Protein AF-A0A9E3UP32-F1 (afdb_monomer)

Radius of gyration: 25.39 Å; Cα contacts (8 Å, |Δi|>4): 18; chains: 1; bounding box: 52×40×68 Å

Solvent-accessible surface area (backbone atoms only — not comparable to full-atom values): 7631 Å² total; per-residue (Å²): 128,67,70,65,57,66,70,51,51,69,52,59,61,55,54,49,52,53,53,51,50,49,50,49,54,50,50,53,51,50,52,41,50,74,74,63,53,49,68,66,58,52,48,54,49,45,62,77,46,36,69,60,53,50,52,49,49,52,51,52,50,51,52,51,52,50,49,55,50,50,53,49,51,51,52,50,50,52,54,51,53,54,50,51,53,52,55,60,58,58,76,76,55,85,82,76,79,94,66,97,68,76,85,66,87,68,71,80,48,74,67,57,55,52,51,52,52,50,52,45,53,51,53,53,50,50,70,72,78,105

Secondary structure (DSSP, 8-state):
--HHHHHHHHHHHHHHHHHHHHHHHHHHHHHHHHTT--HHHHHHHHHHHHHHHHHHHHHHHHHHHHHHHHHHHHHHHHHHHHHHHHHHHHTT-PPPP------------HHHHHHHHHHHHHHHHHHHH-

Foldseek 3Di:
DPVVVVVCVVVVVVVVVVVVVVVVVVVVVVVCVVVVPDPVNVVVVCVVCVVVVVVVVLVVLLVVLVVLLVVLVVVLVVVVVVVVVVVVVVVPDDDDDDDPDDDDPDDPDPVVNVVSVVVNVVSVVVSVVD

pLDDT: mean 74.42, std 11.88, range [51.53, 91.44]

Mean predicted aligned error: 14.3 Å

Structure (mmCIF, N/CA/C/O backbone):
data_AF-A0A9E3UP32-F1
#
_entry.id   AF-A0A9E3UP32-F1
#
loop_
_atom_site.group_PDB
_atom_site.id
_atom_site.type_symbol
_atom_site.label_atom_id
_atom_site.label_alt_id
_atom_site.label_comp_id
_atom_site.label_asym_id
_atom_site.label_entity_id
_ato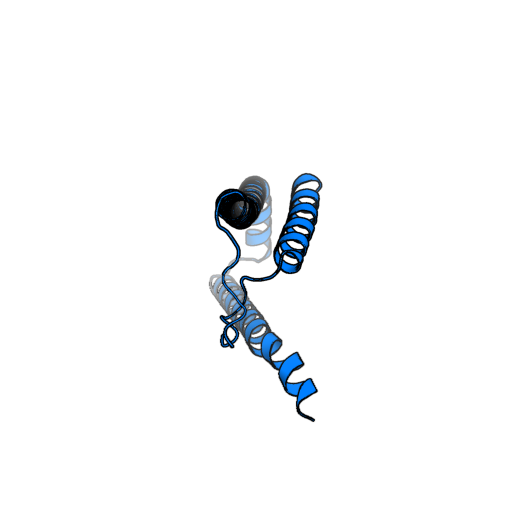m_site.label_seq_id
_atom_site.pdbx_PDB_ins_code
_atom_site.Cartn_x
_atom_site.Cartn_y
_atom_site.Cartn_z
_atom_site.occupancy
_atom_site.B_iso_or_equiv
_atom_site.auth_seq_id
_atom_site.auth_comp_id
_atom_site.auth_asym_id
_atom_site.auth_atom_id
_atom_site.pdbx_PDB_model_num
ATOM 1 N N . MET A 1 1 ? -13.838 -27.166 -19.522 1.00 55.69 1 MET A N 1
ATOM 2 C CA . MET A 1 1 ? -14.022 -27.050 -18.052 1.00 55.69 1 MET A CA 1
ATOM 3 C C . MET A 1 1 ? -12.774 -26.603 -17.264 1.00 55.69 1 MET A C 1
ATOM 5 O O . MET A 1 1 ? -12.916 -26.318 -16.083 1.00 55.69 1 MET A O 1
ATOM 9 N N . GLY A 1 2 ? -11.574 -26.470 -17.857 1.00 70.62 2 GLY A N 1
ATOM 10 C CA . GLY A 1 2 ? -10.362 -26.049 -17.119 1.00 70.62 2 GLY A CA 1
ATOM 11 C C . GLY A 1 2 ? -10.254 -24.548 -16.795 1.00 70.62 2 GLY A C 1
ATOM 12 O O . GLY A 1 2 ? -9.737 -24.188 -15.743 1.00 70.62 2 GLY A O 1
ATOM 13 N N . PHE A 1 3 ? -10.797 -23.672 -17.645 1.00 62.78 3 PHE A N 1
ATOM 14 C CA . PHE A 1 3 ? -10.633 -22.213 -17.527 1.00 62.78 3 PHE A CA 1
ATOM 15 C C . PHE A 1 3 ? -11.358 -21.603 -16.309 1.00 62.78 3 PHE A C 1
ATOM 17 O O . PHE A 1 3 ? -10.843 -20.693 -15.667 1.00 62.78 3 PHE A O 1
ATOM 24 N N . LEU A 1 4 ? -12.503 -22.174 -15.908 1.00 56.19 4 LEU A N 1
ATOM 25 C CA . LEU A 1 4 ? -13.239 -21.737 -14.713 1.00 56.19 4 LEU A CA 1
ATOM 26 C C . LEU A 1 4 ? -12.486 -22.030 -13.403 1.00 56.19 4 LEU A C 1
ATOM 28 O O . LEU A 1 4 ? -12.622 -21.280 -12.442 1.00 56.19 4 LEU A O 1
ATOM 32 N N . ARG A 1 5 ? -11.660 -23.085 -13.350 1.00 60.78 5 ARG A N 1
ATOM 33 C CA . ARG A 1 5 ? -10.868 -23.409 -12.147 1.00 60.78 5 ARG A CA 1
ATOM 34 C C . ARG A 1 5 ? -9.699 -22.446 -11.932 1.00 60.78 5 ARG A C 1
ATOM 36 O O . ARG A 1 5 ? -9.319 -22.225 -10.789 1.00 60.78 5 ARG A O 1
ATOM 43 N N . LEU A 1 6 ? -9.173 -21.861 -13.007 1.00 58.31 6 LEU A N 1
ATOM 44 C CA . LEU A 1 6 ? -8.071 -20.894 -12.969 1.00 58.31 6 LEU A CA 1
ATOM 45 C C . LEU A 1 6 ? -8.542 -19.485 -12.567 1.00 58.31 6 LEU A C 1
ATOM 47 O O . LEU A 1 6 ? -7.808 -18.755 -11.913 1.00 58.31 6 LEU A O 1
ATOM 51 N N . LEU A 1 7 ? -9.794 -19.134 -12.881 1.00 56.12 7 LEU A N 1
ATOM 52 C CA . LEU A 1 7 ? -10.431 -17.889 -12.429 1.00 56.12 7 LEU A CA 1
ATOM 53 C C . LEU A 1 7 ? -10.898 -17.941 -10.963 1.00 56.12 7 LEU A C 1
ATOM 55 O O . LEU A 1 7 ? -10.931 -16.914 -10.294 1.00 56.12 7 LEU A O 1
ATOM 59 N N . LEU A 1 8 ? -11.215 -19.132 -10.441 1.00 55.88 8 LEU A N 1
ATOM 60 C CA . LEU A 1 8 ? -11.655 -19.334 -9.052 1.00 55.88 8 LEU A CA 1
ATOM 61 C C . LEU A 1 8 ? -10.510 -19.615 -8.060 1.00 55.88 8 LEU A C 1
ATOM 63 O O . LEU A 1 8 ? -10.726 -19.551 -6.849 1.00 55.88 8 LEU A O 1
ATOM 67 N N . SER A 1 9 ? -9.289 -19.909 -8.524 1.00 58.12 9 SER A N 1
ATOM 68 C CA . SER A 1 9 ? -8.146 -20.153 -7.635 1.00 58.12 9 SER A CA 1
ATOM 69 C C . SER A 1 9 ? -7.627 -18.923 -6.869 1.00 58.12 9 SER A C 1
ATOM 71 O O . SER A 1 9 ? -7.305 -19.109 -5.694 1.00 58.12 9 SER A O 1
ATOM 73 N N . PRO A 1 10 ? -7.572 -17.685 -7.415 1.00 54.66 10 PRO A N 1
ATOM 74 C CA . PRO A 1 10 ? -7.104 -16.537 -6.629 1.00 54.66 10 PRO A CA 1
ATOM 75 C C . PRO A 1 10 ? -8.093 -16.134 -5.520 1.00 54.66 10 PRO A C 1
ATOM 77 O O . PRO A 1 10 ? -7.678 -15.645 -4.471 1.00 54.66 10 PRO A O 1
ATOM 80 N N . PHE A 1 11 ? -9.390 -16.416 -5.689 1.00 53.72 11 PHE A N 1
ATOM 81 C CA . PHE A 1 11 ? -10.416 -16.087 -4.691 1.00 53.72 11 PHE A CA 1
ATOM 82 C C . PHE A 1 11 ? -10.424 -17.010 -3.467 1.00 53.72 11 PHE A C 1
ATOM 84 O O . PHE A 1 11 ? -10.923 -16.612 -2.418 1.00 53.72 11 PHE A O 1
ATOM 91 N N . ARG A 1 12 ? -9.841 -18.215 -3.546 1.00 56.75 12 ARG A N 1
ATOM 92 C CA . ARG A 1 12 ? -9.780 -19.136 -2.395 1.00 56.75 12 ARG A CA 1
ATOM 93 C C . ARG A 1 12 ? -8.905 -18.614 -1.251 1.00 56.75 12 ARG A C 1
ATOM 95 O O . ARG A 1 12 ? -9.230 -18.867 -0.097 1.00 56.75 12 ARG A O 1
ATOM 102 N N . GLY A 1 13 ? -7.833 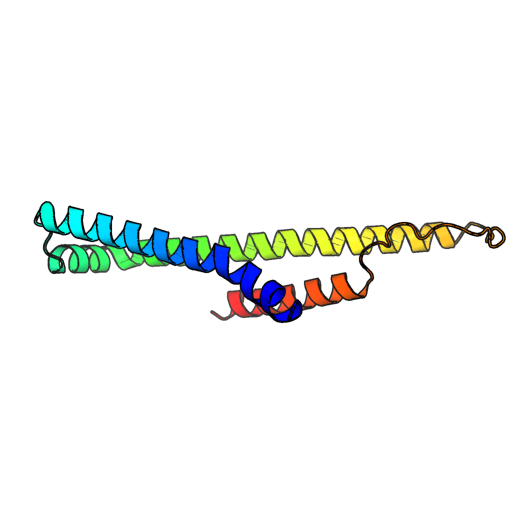-17.882 -1.561 1.00 62.53 13 GLY A N 1
ATOM 103 C CA . GLY A 1 13 ? -6.951 -17.293 -0.545 1.00 62.53 13 GLY A CA 1
ATOM 104 C C . GLY A 1 13 ? -7.539 -16.031 0.087 1.00 62.53 13 GLY A C 1
ATOM 105 O O . GLY A 1 13 ? -7.549 -15.897 1.308 1.00 62.53 13 GLY A O 1
ATOM 106 N N . ALA A 1 14 ? -8.091 -15.135 -0.737 1.00 68.31 14 ALA A N 1
ATOM 107 C CA . ALA A 1 14 ? -8.675 -13.882 -0.260 1.00 68.31 14 ALA A CA 1
ATOM 108 C C . ALA A 1 14 ? -9.947 -14.116 0.574 1.00 68.31 14 ALA A C 1
ATOM 110 O O . ALA A 1 14 ? -10.089 -13.536 1.645 1.00 68.31 14 ALA A O 1
ATOM 111 N N . ALA A 1 15 ? -10.836 -15.019 0.139 1.00 77.06 15 ALA A N 1
ATOM 112 C CA . ALA A 1 15 ? -12.065 -15.335 0.872 1.00 77.06 15 ALA A CA 1
ATOM 113 C C . ALA A 1 15 ? -11.786 -15.896 2.276 1.00 77.06 15 ALA A C 1
ATOM 115 O O . ALA A 1 15 ? -12.455 -15.516 3.233 1.00 77.06 15 ALA A O 1
ATOM 116 N N . TRP A 1 16 ? -10.770 -16.755 2.417 1.00 78.31 16 TRP A N 1
ATOM 117 C CA . TRP A 1 16 ? -10.351 -17.275 3.721 1.00 78.31 16 TRP A CA 1
ATOM 118 C C . TRP A 1 16 ? -9.878 -16.158 4.655 1.00 78.31 16 TRP A C 1
ATOM 120 O O . TRP A 1 16 ? -10.243 -16.134 5.827 1.00 78.31 16 TRP A O 1
ATOM 130 N N . LEU A 1 17 ? -9.116 -15.200 4.124 1.00 77.00 17 LEU A N 1
ATOM 131 C CA . LEU A 1 17 ? -8.598 -14.072 4.891 1.00 77.00 17 LEU A CA 1
ATOM 132 C C . LEU A 1 17 ? -9.735 -13.194 5.438 1.00 77.00 17 LEU A C 1
ATOM 134 O O . LEU A 1 17 ? -9.702 -12.831 6.610 1.00 77.00 17 LEU A O 1
ATOM 138 N N . TYR A 1 18 ? -10.782 -12.939 4.644 1.00 77.44 18 TYR A N 1
ATOM 139 C CA . TYR A 1 18 ? -11.974 -12.221 5.114 1.00 77.44 18 TYR A CA 1
ATOM 140 C C . TYR A 1 18 ? -12.728 -12.976 6.212 1.00 77.44 18 TYR A C 1
ATOM 142 O O . TYR A 1 18 ? -13.143 -12.362 7.192 1.00 77.44 18 TYR A O 1
ATOM 150 N N . VAL A 1 19 ? -12.875 -14.300 6.089 1.00 80.56 19 VAL A N 1
ATOM 151 C CA . VAL A 1 19 ? -13.523 -15.130 7.121 1.00 80.56 19 VAL A CA 1
ATOM 152 C C . VAL A 1 19 ? -12.717 -15.122 8.422 1.00 80.56 19 VAL A C 1
ATOM 154 O O . VAL A 1 19 ? -13.298 -15.002 9.499 1.00 80.56 19 VAL A O 1
ATOM 157 N N . VAL A 1 20 ? -11.385 -15.196 8.337 1.00 82.88 20 VAL A N 1
ATOM 158 C CA . VAL A 1 20 ? -10.496 -15.109 9.506 1.00 82.88 20 VAL A CA 1
ATOM 159 C C . VAL A 1 20 ? -10.577 -13.732 10.159 1.00 82.88 20 VAL A C 1
ATOM 161 O O . VAL A 1 20 ? -10.725 -13.660 11.376 1.00 82.88 20 VAL A O 1
ATOM 164 N N . LEU A 1 21 ? -10.527 -12.647 9.378 1.00 80.81 21 LEU A N 1
ATOM 165 C CA . LEU A 1 21 ? -10.676 -11.290 9.912 1.00 80.81 21 LEU A CA 1
ATOM 166 C C . LEU A 1 21 ? -12.029 -11.122 10.603 1.00 80.81 21 LEU A C 1
ATOM 168 O O . LEU A 1 21 ? -12.086 -10.621 11.720 1.00 80.81 21 LEU A O 1
ATOM 172 N N . PHE A 1 22 ? -13.105 -11.588 9.968 1.00 89.00 22 PHE A N 1
ATOM 173 C CA . PHE A 1 22 ? -14.444 -11.546 10.541 1.00 89.00 22 PHE A CA 1
ATOM 174 C C . PHE A 1 22 ? -14.513 -12.292 11.878 1.00 89.00 22 PHE A C 1
ATOM 176 O O . PHE A 1 22 ? -14.977 -11.727 12.862 1.00 89.00 22 PHE A O 1
ATOM 183 N N . LEU A 1 23 ? -14.003 -13.528 11.940 1.00 89.50 23 LEU A N 1
ATOM 184 C CA . LEU A 1 23 ? -13.948 -14.313 13.178 1.00 89.50 23 LEU A CA 1
ATOM 185 C C . LEU A 1 23 ? -13.115 -13.629 14.263 1.00 89.50 23 LEU A C 1
ATOM 187 O O . LEU A 1 23 ? -13.504 -13.650 15.427 1.00 89.50 23 LEU A O 1
ATOM 191 N N . PHE A 1 24 ? -11.994 -13.013 13.891 1.00 89.69 24 PHE A N 1
ATOM 192 C CA . PHE A 1 24 ? -11.141 -12.279 14.819 1.00 89.69 24 PHE A CA 1
ATOM 193 C C . PHE A 1 24 ? -11.864 -11.060 15.405 1.00 89.69 24 PHE A C 1
ATOM 195 O O . PHE A 1 24 ? -11.960 -10.942 16.624 1.00 89.69 24 PHE A O 1
ATOM 202 N N . PHE A 1 25 ? -12.436 -10.194 14.562 1.00 85.81 25 PHE A N 1
ATOM 203 C CA . PHE A 1 25 ? -13.208 -9.032 15.018 1.00 85.81 25 PHE A CA 1
ATOM 204 C C . PHE A 1 25 ? -14.438 -9.444 15.830 1.00 85.81 25 PHE A C 1
ATOM 206 O O . PHE A 1 25 ? -14.739 -8.819 16.845 1.00 85.81 25 PHE A O 1
ATOM 213 N N . PHE A 1 26 ? -15.112 -10.527 15.435 1.00 90.50 26 PHE A N 1
ATOM 214 C CA . PHE A 1 26 ? -16.233 -11.084 16.183 1.00 90.50 26 PHE A CA 1
ATOM 215 C C . PHE A 1 26 ? -15.804 -11.567 17.572 1.00 90.50 26 PHE A C 1
ATOM 217 O O . PHE A 1 26 ? -16.458 -11.246 18.560 1.00 90.50 26 PHE A O 1
ATOM 224 N N . ALA A 1 27 ? -14.690 -12.297 17.669 1.00 91.44 27 ALA A N 1
ATOM 225 C CA . ALA A 1 27 ? -14.160 -12.772 18.943 1.00 91.44 27 ALA A CA 1
ATOM 226 C C . ALA A 1 27 ? -13.738 -11.610 19.853 1.00 91.44 27 ALA A C 1
ATOM 228 O O . ALA A 1 27 ? -14.093 -11.602 21.028 1.00 91.44 27 ALA A O 1
ATOM 229 N N . VAL A 1 28 ? -13.040 -10.604 19.315 1.00 88.38 28 VAL A N 1
ATOM 230 C CA . VAL A 1 28 ? -12.662 -9.395 20.065 1.00 88.38 28 VAL A CA 1
ATOM 231 C C . VAL A 1 28 ? -13.907 -8.650 20.556 1.00 88.38 28 VAL A C 1
ATOM 233 O O . VAL A 1 28 ? -13.973 -8.292 21.730 1.00 88.38 28 VAL A O 1
ATOM 236 N N . GLY A 1 29 ? -14.923 -8.488 19.702 1.00 82.75 29 GLY A N 1
ATOM 237 C CA . GLY A 1 29 ? -16.198 -7.870 20.075 1.00 82.75 29 GLY A CA 1
ATOM 238 C C . GLY A 1 29 ? -16.949 -8.655 21.154 1.00 82.75 29 GLY A C 1
ATOM 239 O O . GLY A 1 29 ? -17.436 -8.071 22.118 1.00 82.75 29 GLY A O 1
ATOM 240 N N . ALA A 1 30 ? -16.989 -9.985 21.049 1.00 88.50 30 ALA A N 1
ATOM 241 C CA . ALA A 1 30 ? -17.614 -10.850 22.047 1.00 88.50 30 ALA A CA 1
ATOM 242 C C . ALA A 1 30 ? -16.892 -10.786 23.402 1.00 88.50 30 ALA A C 1
ATOM 244 O O . ALA A 1 30 ? -17.542 -10.710 24.442 1.00 88.50 30 ALA A O 1
ATOM 245 N N . VAL A 1 31 ? -15.555 -10.774 23.399 1.00 91.38 31 VAL A N 1
ATOM 246 C CA . VAL A 1 31 ? -14.749 -10.606 24.615 1.00 91.38 31 VAL A CA 1
ATOM 247 C C . VAL A 1 31 ? -15.001 -9.233 25.241 1.00 91.38 31 VAL A C 1
ATOM 249 O O . VAL A 1 31 ? -15.222 -9.158 26.446 1.00 91.38 31 VAL A O 1
ATOM 252 N N . ALA A 1 32 ? -15.047 -8.160 24.446 1.00 82.50 32 ALA A N 1
ATOM 253 C CA . ALA A 1 32 ? -15.360 -6.819 24.941 1.00 82.50 32 ALA A CA 1
ATOM 254 C C . ALA A 1 32 ? -16.745 -6.761 25.614 1.00 82.50 32 ALA A C 1
ATOM 256 O O . ALA A 1 32 ? -16.866 -6.243 26.725 1.00 82.50 32 ALA A O 1
ATOM 257 N N . LEU A 1 33 ? -17.762 -7.381 25.001 1.00 86.00 33 LEU A N 1
ATOM 258 C CA . LEU A 1 33 ? -19.102 -7.500 25.587 1.00 86.00 33 LEU A CA 1
ATOM 259 C C . LEU A 1 33 ? -19.106 -8.311 26.891 1.00 86.00 33 LEU A C 1
ATOM 261 O O . LEU A 1 33 ? -19.781 -7.926 27.843 1.00 86.00 33 LEU A O 1
ATOM 265 N N . LEU A 1 34 ? -18.338 -9.406 26.967 1.00 90.94 34 LEU A N 1
ATOM 266 C CA . LEU A 1 34 ? -18.217 -10.224 28.183 1.00 90.94 34 LEU A CA 1
ATOM 267 C C . LEU A 1 34 ? -17.575 -9.463 29.349 1.00 90.94 34 LEU A C 1
ATOM 269 O O . LEU A 1 34 ? -17.951 -9.683 30.497 1.00 90.94 34 LEU A O 1
ATOM 273 N N . PHE A 1 35 ? -16.645 -8.550 29.065 1.00 90.06 35 PHE A N 1
ATOM 274 C CA . PHE A 1 35 ? -16.061 -7.658 30.070 1.00 90.06 35 PHE A CA 1
ATOM 275 C C . PHE A 1 35 ? -16.981 -6.491 30.463 1.00 90.06 35 PHE A C 1
ATOM 277 O O . PHE A 1 35 ? -16.606 -5.683 31.309 1.00 90.06 35 PHE A O 1
ATOM 284 N N . GLY A 1 36 ? -18.189 -6.412 29.895 1.00 86.44 36 GLY A N 1
ATOM 285 C CA . GLY A 1 36 ? -19.163 -5.377 30.224 1.00 86.44 36 GLY A CA 1
ATOM 286 C C . GLY A 1 36 ? -18.828 -4.014 29.628 1.00 86.44 36 GLY A C 1
ATOM 287 O O . GLY A 1 36 ? -19.385 -3.014 30.075 1.00 86.44 36 GLY A O 1
ATOM 288 N N . PHE A 1 37 ? -17.949 -3.956 28.620 1.00 84.56 37 PHE A N 1
ATOM 289 C CA . PHE A 1 37 ? -17.789 -2.734 27.843 1.00 84.56 37 PHE A CA 1
ATOM 290 C C . PHE A 1 37 ? -19.100 -2.458 27.110 1.00 84.56 37 PHE A C 1
ATOM 292 O O . PHE A 1 37 ? -19.493 -3.188 26.196 1.00 84.56 37 PHE A O 1
ATOM 299 N N . SER A 1 38 ? -19.788 -1.400 27.533 1.00 84.50 38 SER A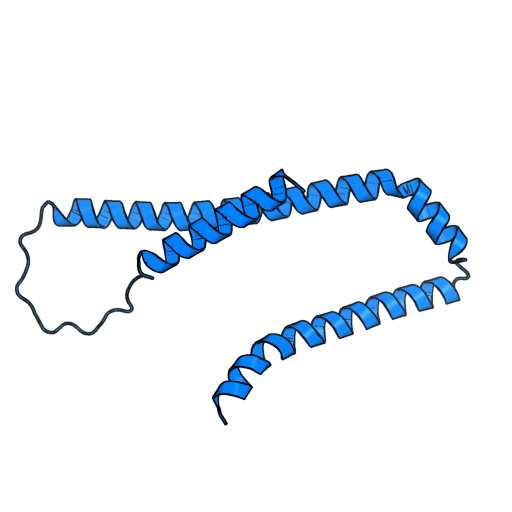 N 1
ATOM 300 C CA . SER A 1 38 ? -20.895 -0.839 26.775 1.00 84.50 38 SER A CA 1
ATOM 301 C C . SER A 1 38 ? -20.363 -0.419 25.410 1.00 84.50 38 SER A C 1
ATOM 303 O O . SER A 1 38 ? -19.383 0.324 25.323 1.00 84.50 38 SER A O 1
ATOM 305 N N . LEU A 1 39 ? -21.018 -0.870 24.339 1.00 75.94 39 LEU A N 1
ATOM 306 C CA . LEU A 1 39 ? -20.703 -0.434 22.976 1.00 75.94 39 LEU A CA 1
ATOM 307 C C . LEU A 1 39 ? -20.708 1.098 22.867 1.00 75.94 39 LEU A C 1
ATOM 309 O O . LEU A 1 39 ? -19.877 1.642 22.154 1.00 75.94 39 LEU A O 1
ATOM 313 N N . GLY A 1 40 ? -21.567 1.787 23.628 1.00 84.81 40 GLY A N 1
ATOM 314 C CA . GLY A 1 40 ? -21.609 3.251 23.660 1.00 84.81 40 GLY A CA 1
ATOM 315 C C . GLY A 1 40 ? -20.398 3.899 24.339 1.00 84.81 40 GLY A C 1
ATOM 316 O O . GLY A 1 40 ? -19.979 4.973 23.923 1.00 84.81 40 GLY A O 1
ATOM 317 N N . ASP A 1 41 ? -19.795 3.253 25.341 1.00 85.31 41 ASP A N 1
ATOM 318 C CA . ASP A 1 41 ? -18.577 3.774 25.982 1.00 85.31 41 ASP A CA 1
ATOM 319 C C . ASP A 1 41 ? -17.355 3.581 25.079 1.00 85.31 41 ASP A C 1
ATOM 321 O O . ASP A 1 41 ? -16.480 4.444 25.027 1.00 85.31 41 ASP A O 1
ATOM 325 N N . VAL A 1 42 ? -17.315 2.470 24.334 1.00 80.69 42 VAL A N 1
ATOM 326 C CA . VAL A 1 42 ? -16.291 2.225 23.311 1.00 80.69 42 VAL A CA 1
ATOM 327 C C . VAL A 1 42 ? -16.423 3.228 22.169 1.00 80.69 42 VAL A C 1
ATOM 329 O O . VAL A 1 42 ? -15.404 3.761 21.747 1.00 80.69 42 VAL A O 1
ATOM 332 N N . ASP A 1 43 ? -17.645 3.519 21.716 1.00 83.38 43 ASP A N 1
ATOM 333 C CA . ASP A 1 43 ? -17.915 4.500 20.656 1.00 83.38 43 ASP A CA 1
ATOM 334 C C . ASP A 1 43 ? -17.510 5.915 21.096 1.00 83.38 43 ASP A C 1
ATOM 336 O O . ASP A 1 43 ? -16.702 6.562 20.439 1.00 83.38 43 ASP A O 1
ATOM 340 N N . ASN A 1 44 ? -17.921 6.340 22.298 1.00 87.94 44 ASN A N 1
ATOM 341 C CA . ASN A 1 44 ? -17.506 7.622 22.877 1.00 87.94 44 ASN A CA 1
ATOM 342 C C . ASN A 1 44 ? -15.982 7.721 23.061 1.00 87.94 44 ASN A C 1
ATOM 344 O O . ASN A 1 44 ? -15.396 8.792 22.888 1.00 87.94 44 ASN A O 1
ATOM 348 N N . TRP A 1 45 ? -15.322 6.618 23.431 1.00 87.31 45 TRP A N 1
ATOM 349 C CA . TRP A 1 45 ? -13.865 6.575 23.526 1.00 87.31 45 TRP A CA 1
ATOM 350 C C . TRP A 1 45 ? -13.211 6.666 22.146 1.00 87.31 45 TRP A C 1
ATOM 352 O O . TRP A 1 45 ? -12.212 7.371 22.008 1.00 87.31 45 TRP A O 1
ATOM 362 N N . LEU A 1 46 ? -13.764 5.993 21.135 1.00 82.62 46 LEU A N 1
ATOM 363 C CA . LEU A 1 46 ? -13.295 6.048 19.752 1.00 82.62 46 LEU A CA 1
ATOM 364 C C . LEU A 1 46 ? -13.467 7.442 19.163 1.00 82.62 46 LEU A C 1
ATOM 366 O O . LEU A 1 46 ? -12.531 7.922 18.542 1.00 82.62 46 LEU A O 1
ATOM 370 N N . ASP A 1 47 ? -14.576 8.123 19.434 1.00 89.44 47 ASP A N 1
ATOM 371 C CA . ASP A 1 47 ? -14.800 9.508 19.016 1.00 89.44 47 ASP A CA 1
ATOM 372 C C . ASP A 1 47 ? -13.830 10.470 19.709 1.00 89.44 47 ASP A C 1
ATOM 374 O O . ASP A 1 47 ? -13.209 11.315 19.062 1.00 89.44 47 ASP A O 1
ATOM 378 N N . ALA A 1 48 ? -13.611 10.302 21.018 1.00 91.38 48 ALA A N 1
ATOM 379 C CA . ALA A 1 48 ? -12.652 11.116 21.768 1.00 91.38 48 ALA A CA 1
ATOM 380 C C . ALA A 1 48 ? -11.202 10.921 21.287 1.00 91.38 48 ALA A C 1
ATOM 382 O O . ALA A 1 48 ? -10.374 11.827 21.390 1.00 91.38 48 ALA A O 1
ATOM 383 N N . ASN A 1 49 ? -10.892 9.737 20.760 1.00 88.75 49 ASN A N 1
ATOM 384 C CA . ASN A 1 49 ? -9.572 9.362 20.261 1.00 88.75 49 ASN A CA 1
ATOM 385 C C . ASN A 1 49 ? -9.475 9.381 18.727 1.00 88.75 49 ASN A C 1
ATOM 387 O O . ASN A 1 49 ? -8.397 9.158 18.173 1.00 88.75 49 ASN A O 1
ATOM 391 N N . GLY A 1 50 ? -10.571 9.686 18.033 1.00 85.06 50 GLY A N 1
ATOM 392 C CA . GLY A 1 50 ? -10.699 9.503 16.591 1.00 85.06 50 GLY A CA 1
ATOM 393 C C . GLY A 1 50 ? -9.689 10.339 15.825 1.00 85.06 50 GLY A C 1
ATOM 394 O O . GLY A 1 50 ? -9.074 9.848 14.887 1.00 85.06 50 GLY A O 1
ATOM 395 N N . GLY A 1 51 ? -9.408 11.552 16.309 1.00 89.12 51 GLY A N 1
ATOM 396 C CA . GLY A 1 51 ? -8.479 12.469 15.651 1.00 89.12 51 GLY A CA 1
ATOM 397 C C . GLY A 1 51 ? -7.047 11.935 15.519 1.00 89.12 51 GLY A C 1
ATOM 398 O O . GLY A 1 51 ? -6.426 12.109 14.472 1.00 89.12 51 GLY A O 1
ATOM 399 N N . TRP A 1 52 ? -6.495 11.260 16.538 1.00 89.06 52 TRP A N 1
ATOM 400 C CA . TRP A 1 52 ? -5.134 10.710 16.424 1.00 89.06 52 TRP A CA 1
ATOM 401 C C . TRP A 1 52 ? -5.109 9.387 15.656 1.00 89.06 52 TRP A C 1
ATOM 403 O O . TRP A 1 52 ? -4.132 9.111 14.960 1.00 89.06 52 TRP A O 1
ATOM 413 N N . ILE A 1 53 ? -6.181 8.590 15.741 1.00 83.44 53 ILE A N 1
ATOM 414 C CA . ILE A 1 53 ? -6.335 7.357 14.959 1.00 83.44 53 ILE A CA 1
ATOM 415 C C . ILE A 1 53 ? -6.433 7.694 13.468 1.00 83.44 53 ILE A C 1
ATOM 417 O O . ILE A 1 53 ? -5.762 7.056 12.660 1.00 83.44 53 ILE A O 1
ATOM 421 N N . GLU A 1 54 ? -7.200 8.722 13.108 1.00 85.88 54 GLU A N 1
ATOM 422 C CA . GLU A 1 54 ? -7.312 9.237 11.743 1.00 85.88 54 GLU A CA 1
ATOM 423 C C . GLU A 1 54 ? -5.958 9.742 11.234 1.00 85.88 54 GLU A C 1
ATOM 425 O O . GLU A 1 54 ? -5.520 9.343 10.156 1.00 85.88 54 GLU A O 1
ATOM 430 N N . ALA A 1 55 ? -5.230 10.514 12.047 1.00 84.44 55 ALA A N 1
ATOM 431 C CA . ALA A 1 55 ? -3.892 10.984 11.693 1.00 84.44 55 ALA A CA 1
ATOM 432 C C . ALA A 1 55 ? -2.893 9.832 11.470 1.00 84.44 55 ALA A C 1
ATOM 434 O O . ALA A 1 55 ? -2.098 9.867 10.529 1.00 84.44 55 ALA A O 1
ATOM 435 N N . ILE A 1 56 ? -2.926 8.794 12.313 1.00 89.56 56 ILE A N 1
ATOM 436 C CA . ILE A 1 56 ? -2.089 7.601 12.134 1.00 89.56 56 ILE A CA 1
ATOM 437 C C . ILE A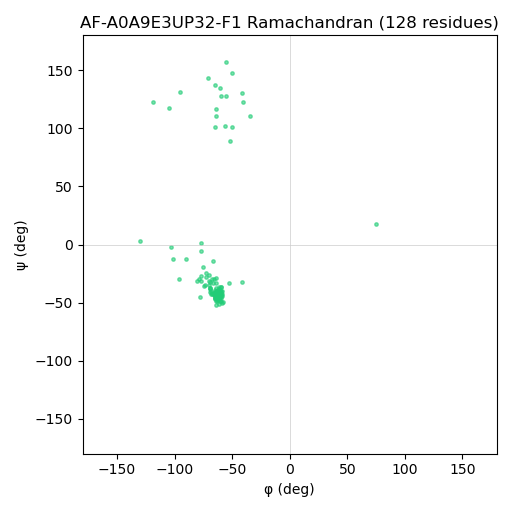 1 56 ? -2.518 6.809 10.899 1.00 89.56 56 ILE A C 1
ATOM 439 O O . ILE A 1 56 ? -1.655 6.320 10.171 1.00 89.56 56 ILE A O 1
ATOM 443 N N . GLY A 1 57 ? -3.823 6.690 10.657 1.00 83.38 57 GLY A N 1
ATOM 444 C CA . GLY A 1 57 ? -4.383 6.044 9.475 1.00 83.38 57 GLY A CA 1
ATOM 445 C C . GLY A 1 57 ? -3.905 6.711 8.188 1.00 83.38 57 GLY A C 1
ATOM 446 O O . GLY A 1 57 ? -3.361 6.026 7.322 1.00 83.38 57 GLY A O 1
ATOM 447 N N . ASP A 1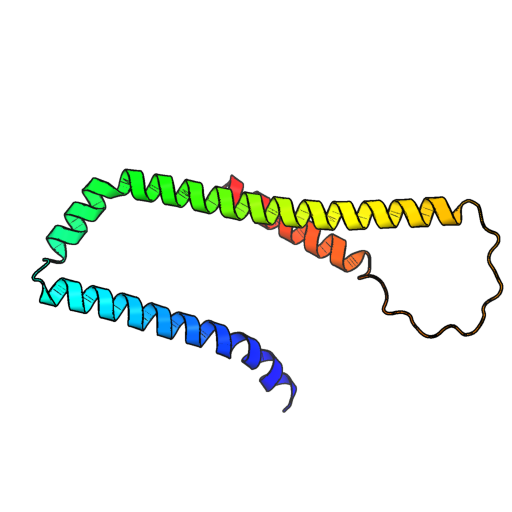 58 ? -4.015 8.038 8.102 1.00 84.75 58 ASP A N 1
ATOM 448 C CA . ASP A 1 58 ? -3.544 8.827 6.960 1.00 84.75 58 ASP A CA 1
ATOM 449 C C . ASP A 1 58 ? -2.018 8.701 6.784 1.00 84.75 58 ASP A C 1
ATOM 451 O O . ASP A 1 58 ? -1.522 8.428 5.689 1.00 84.75 58 ASP A O 1
ATOM 455 N N . LEU A 1 59 ? -1.242 8.773 7.874 1.00 85.12 59 LEU A N 1
ATOM 456 C CA . LEU A 1 59 ? 0.212 8.583 7.823 1.00 85.12 59 LEU A CA 1
ATOM 457 C C . LEU A 1 59 ? 0.602 7.185 7.308 1.00 85.12 59 LEU A C 1
ATOM 459 O O . LEU A 1 59 ? 1.461 7.070 6.432 1.00 85.12 59 LEU A O 1
ATOM 463 N N . LEU A 1 60 ? -0.007 6.121 7.843 1.00 82.38 60 LEU A N 1
ATOM 464 C CA . LEU A 1 60 ? 0.252 4.737 7.429 1.00 82.38 60 LEU A CA 1
ATOM 465 C C . LEU A 1 60 ? -0.137 4.511 5.972 1.00 82.38 60 LEU A C 1
ATOM 467 O O . LEU A 1 60 ? 0.610 3.869 5.231 1.00 82.38 60 LEU A O 1
ATOM 471 N N . PHE A 1 61 ? -1.278 5.057 5.557 1.00 79.56 61 PHE A N 1
ATOM 472 C CA . PHE A 1 61 ? -1.748 4.986 4.183 1.00 79.56 61 PHE A CA 1
ATOM 473 C C . PHE A 1 61 ? -0.757 5.662 3.231 1.00 79.56 61 PHE A C 1
ATOM 475 O O . PHE A 1 61 ? -0.262 5.024 2.299 1.00 79.56 61 PHE A O 1
ATOM 482 N N . ARG A 1 62 ? -0.357 6.906 3.519 1.00 84.69 62 ARG A N 1
ATOM 483 C CA . ARG A 1 62 ? 0.652 7.632 2.733 1.00 84.69 62 ARG A CA 1
ATOM 484 C C . ARG A 1 62 ? 1.989 6.902 2.691 1.00 84.69 62 ARG A C 1
ATOM 486 O O . ARG A 1 62 ? 2.594 6.812 1.625 1.00 84.69 62 ARG A O 1
ATOM 493 N N . LEU A 1 63 ? 2.449 6.350 3.816 1.00 83.31 63 LEU A N 1
ATOM 494 C CA . LEU A 1 63 ? 3.701 5.593 3.886 1.00 83.31 63 LEU A CA 1
ATOM 495 C C . LEU A 1 63 ? 3.642 4.328 3.022 1.00 83.31 63 LEU A C 1
ATOM 497 O O . LEU A 1 63 ? 4.590 4.030 2.295 1.00 83.31 63 LEU A O 1
ATOM 501 N N . PHE A 1 64 ? 2.525 3.601 3.069 1.00 82.31 64 PHE A N 1
ATOM 502 C CA . PHE A 1 64 ? 2.306 2.415 2.250 1.00 82.31 64 PHE A CA 1
ATOM 503 C C . PHE A 1 64 ? 2.315 2.756 0.754 1.00 82.31 64 PHE A C 1
ATOM 505 O O . PHE A 1 64 ? 3.040 2.125 -0.018 1.00 82.31 64 PHE A O 1
ATOM 512 N N . PHE A 1 65 ? 1.585 3.796 0.343 1.00 79.44 65 PHE A N 1
ATOM 513 C CA . PHE A 1 65 ? 1.579 4.256 -1.048 1.00 79.44 65 PHE A CA 1
ATOM 514 C C . PHE A 1 65 ? 2.953 4.749 -1.504 1.00 79.44 65 PHE A C 1
ATOM 516 O O . PHE A 1 65 ? 3.406 4.374 -2.587 1.00 79.44 65 PHE A O 1
ATOM 523 N N . ALA A 1 66 ? 3.656 5.516 -0.668 1.00 81.25 66 ALA A N 1
ATOM 524 C CA . ALA A 1 66 ? 5.018 5.957 -0.945 1.00 81.25 66 ALA A CA 1
ATOM 525 C C . ALA A 1 66 ? 5.970 4.766 -1.132 1.00 81.25 66 ALA A C 1
ATOM 527 O O . ALA A 1 66 ? 6.787 4.772 -2.051 1.00 81.25 66 ALA A O 1
ATOM 528 N N . PHE A 1 67 ? 5.839 3.719 -0.313 1.00 80.62 67 PHE A N 1
ATOM 529 C CA . PHE A 1 67 ? 6.633 2.500 -0.440 1.00 80.62 67 PHE A CA 1
ATOM 530 C C . PHE A 1 67 ? 6.346 1.745 -1.745 1.00 80.62 67 PHE A C 1
ATOM 532 O O . PHE A 1 67 ? 7.281 1.349 -2.444 1.00 80.62 67 PHE A O 1
ATOM 539 N N . VAL A 1 68 ? 5.072 1.576 -2.112 1.00 77.44 68 VAL A N 1
ATOM 540 C CA . VAL A 1 68 ? 4.674 0.942 -3.382 1.00 77.44 68 VAL A CA 1
ATOM 541 C C . VAL A 1 68 ? 5.223 1.731 -4.573 1.00 77.44 68 VAL A C 1
ATOM 543 O O . VAL A 1 68 ? 5.814 1.149 -5.486 1.00 77.44 68 VAL A O 1
ATOM 546 N N . LEU A 1 69 ? 5.093 3.059 -4.539 1.00 78.44 69 LEU A N 1
ATOM 547 C CA . LEU A 1 69 ? 5.616 3.952 -5.569 1.00 78.44 69 LEU A CA 1
ATOM 548 C C . LEU A 1 69 ? 7.144 3.837 -5.658 1.00 78.44 69 LEU A C 1
ATOM 550 O O . LEU A 1 69 ? 7.676 3.651 -6.752 1.00 78.44 69 LEU A O 1
ATOM 554 N N . LEU A 1 70 ? 7.848 3.826 -4.526 1.00 82.94 70 LEU A N 1
ATOM 555 C CA . LEU A 1 70 ? 9.301 3.662 -4.469 1.00 82.94 70 LEU A CA 1
ATOM 556 C C . LEU A 1 70 ? 9.765 2.319 -5.055 1.00 82.94 70 LEU A C 1
ATOM 558 O O . LEU A 1 70 ? 10.670 2.297 -5.890 1.00 82.94 70 LEU A O 1
ATOM 562 N N . MET A 1 71 ? 9.124 1.207 -4.685 1.00 76.94 71 MET A N 1
ATOM 563 C CA . MET A 1 71 ? 9.432 -0.118 -5.244 1.00 76.94 71 MET A CA 1
ATOM 564 C C . MET A 1 71 ? 9.215 -0.158 -6.753 1.00 76.94 71 MET A C 1
ATOM 566 O O . MET A 1 71 ? 10.025 -0.699 -7.507 1.00 76.94 71 MET A O 1
ATOM 570 N N . SER A 1 72 ? 8.140 0.465 -7.212 1.00 76.88 72 SER A N 1
ATOM 571 C CA . SER A 1 72 ? 7.828 0.507 -8.629 1.00 76.88 72 SER A CA 1
ATOM 572 C C . SER A 1 72 ? 8.800 1.373 -9.438 1.00 76.88 72 SER A C 1
ATOM 574 O O . SER A 1 72 ? 9.223 0.973 -10.525 1.00 76.88 72 SER A O 1
ATOM 576 N N . ALA A 1 73 ? 9.232 2.507 -8.878 1.00 79.19 73 ALA A N 1
ATOM 577 C CA . ALA A 1 73 ? 10.235 3.377 -9.470 1.00 79.19 73 ALA A CA 1
ATOM 578 C C . ALA A 1 73 ? 11.586 2.658 -9.556 1.00 79.19 73 ALA A C 1
ATOM 580 O O . ALA A 1 73 ? 12.267 2.750 -10.576 1.00 79.19 73 ALA A O 1
ATOM 581 N N . ALA A 1 74 ? 11.944 1.877 -8.531 1.00 81.75 74 ALA A N 1
ATOM 582 C CA . ALA A 1 74 ? 13.152 1.059 -8.531 1.00 81.75 74 ALA A CA 1
ATOM 583 C C . ALA A 1 74 ? 13.136 0.001 -9.648 1.00 81.75 74 ALA A C 1
ATOM 585 O O . ALA A 1 74 ? 14.127 -0.155 -10.365 1.00 81.75 74 ALA A O 1
ATOM 586 N N . ILE A 1 75 ? 12.006 -0.687 -9.852 1.00 78.62 75 ILE A N 1
ATOM 587 C CA . ILE A 1 75 ? 11.845 -1.656 -10.947 1.00 78.62 75 ILE A CA 1
ATOM 588 C C . ILE A 1 75 ? 11.955 -0.956 -12.308 1.00 78.62 75 ILE A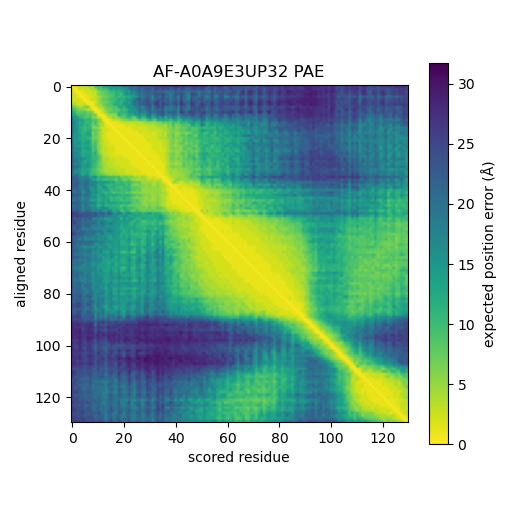 C 1
ATOM 590 O O . ILE A 1 75 ? 12.703 -1.411 -13.174 1.00 78.62 75 ILE A O 1
ATOM 594 N N . ALA A 1 76 ? 11.263 0.172 -12.495 1.00 76.31 76 ALA A N 1
ATOM 595 C CA . ALA A 1 76 ? 11.327 0.943 -13.735 1.00 76.31 76 ALA A CA 1
ATOM 596 C C . ALA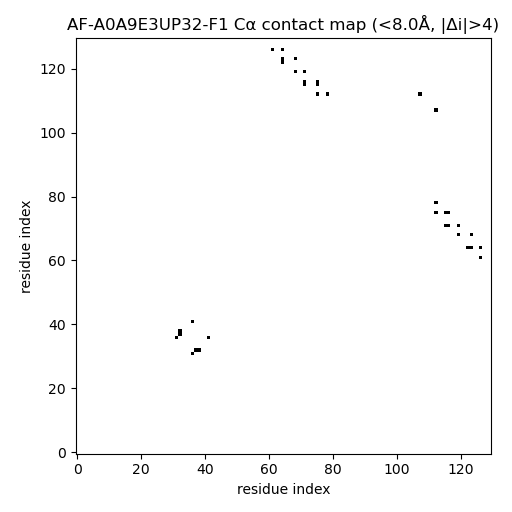 A 1 76 ? 12.758 1.418 -14.039 1.00 76.31 76 ALA A C 1
ATOM 598 O O . ALA A 1 76 ? 13.234 1.275 -15.168 1.00 76.31 76 ALA A O 1
ATOM 599 N N . LEU A 1 77 ? 13.476 1.912 -13.026 1.00 82.44 77 LEU A N 1
ATOM 600 C CA . LEU A 1 77 ? 14.863 2.352 -13.149 1.00 82.44 77 LEU A CA 1
ATOM 601 C C . LEU A 1 77 ? 15.790 1.196 -13.547 1.00 82.44 77 LEU A C 1
ATOM 603 O O . LEU A 1 77 ? 16.612 1.357 -14.449 1.00 82.44 77 LEU A O 1
ATOM 607 N N . MET A 1 78 ? 15.623 0.015 -12.941 1.00 78.94 78 MET A N 1
ATOM 608 C CA . MET A 1 78 ? 16.363 -1.195 -13.317 1.00 78.94 78 MET A CA 1
ATOM 609 C C . MET A 1 78 ? 16.118 -1.582 -14.781 1.00 78.94 78 MET A C 1
ATOM 611 O O . MET A 1 78 ? 17.066 -1.898 -15.502 1.00 78.94 78 MET A O 1
ATOM 615 N N . CYS A 1 79 ? 14.869 -1.514 -15.252 1.00 77.62 79 CYS A N 1
ATOM 616 C CA . CYS A 1 79 ? 14.538 -1.782 -16.652 1.00 77.62 79 CYS A CA 1
ATOM 617 C C . CYS A 1 79 ? 15.200 -0.777 -17.606 1.00 77.62 79 CYS A C 1
ATOM 619 O O . CYS A 1 79 ? 15.752 -1.180 -18.633 1.00 77.62 79 CYS A O 1
ATOM 621 N N . ILE A 1 80 ? 15.184 0.515 -17.265 1.00 80.69 80 ILE A N 1
ATOM 622 C CA . ILE A 1 80 ? 15.833 1.566 -18.061 1.00 80.69 80 ILE A CA 1
ATOM 623 C C . ILE A 1 80 ? 17.345 1.331 -18.111 1.00 80.69 80 ILE A C 1
ATOM 625 O O . ILE A 1 80 ? 17.928 1.350 -19.194 1.00 80.69 80 ILE A O 1
ATOM 629 N N . TYR A 1 81 ? 17.972 1.041 -16.969 1.00 83.00 81 TYR A N 1
ATOM 630 C CA . TYR A 1 81 ? 19.411 0.796 -16.888 1.00 83.00 81 TYR A CA 1
ATOM 631 C C . TYR A 1 81 ? 19.840 -0.396 -17.756 1.00 83.00 81 TYR A C 1
ATOM 633 O O . TYR A 1 81 ? 20.787 -0.296 -18.536 1.00 83.00 81 TYR A O 1
ATOM 641 N N . GLN A 1 82 ? 19.088 -1.502 -17.711 1.00 83.62 82 GLN A N 1
ATOM 642 C CA . GLN A 1 82 ? 19.320 -2.652 -18.591 1.00 83.62 82 GLN A CA 1
ATOM 643 C C . GLN A 1 82 ? 19.108 -2.314 -20.073 1.00 83.62 82 GLN A C 1
ATOM 645 O O . GLN A 1 82 ? 19.831 -2.819 -20.934 1.00 83.62 82 GLN A O 1
ATOM 650 N N . GLY A 1 83 ? 18.118 -1.476 -20.390 1.00 79.00 83 GLY A N 1
ATOM 651 C CA . GLY A 1 83 ? 17.876 -0.994 -21.748 1.00 79.00 83 GLY A CA 1
ATOM 652 C C . GLY A 1 83 ? 19.064 -0.202 -22.293 1.00 79.00 83 GLY A C 1
ATOM 653 O O . GLY A 1 83 ? 19.534 -0.481 -23.397 1.00 79.00 83 GLY A O 1
ATOM 654 N N . ILE A 1 84 ? 19.592 0.726 -21.492 1.00 82.56 84 ILE A N 1
ATOM 655 C CA . ILE A 1 84 ? 20.757 1.543 -21.845 1.00 82.56 84 ILE A CA 1
ATOM 656 C C . ILE A 1 84 ? 22.002 0.666 -22.031 1.00 82.56 84 ILE A C 1
ATOM 658 O O . ILE A 1 84 ? 22.677 0.807 -23.050 1.00 82.56 84 ILE A O 1
ATOM 662 N N . ASP A 1 85 ? 22.271 -0.292 -21.132 1.00 82.88 85 ASP A N 1
ATOM 663 C CA . ASP A 1 85 ? 23.423 -1.204 -21.268 1.00 82.88 85 ASP A CA 1
ATOM 664 C C . ASP A 1 85 ? 23.355 -2.016 -22.575 1.00 82.88 85 ASP A C 1
ATOM 666 O O . ASP A 1 85 ? 24.353 -2.165 -23.284 1.00 82.88 85 ASP A O 1
ATOM 670 N N . ARG A 1 86 ? 22.162 -2.479 -22.976 1.00 78.94 86 ARG A N 1
ATOM 671 C CA . ARG A 1 86 ? 21.982 -3.182 -24.260 1.00 78.94 86 ARG A CA 1
ATOM 672 C C . ARG A 1 86 ? 22.252 -2.292 -25.465 1.00 78.94 86 ARG A C 1
ATOM 674 O O . ARG A 1 86 ? 22.865 -2.761 -26.425 1.00 78.94 86 ARG A O 1
ATOM 681 N N . VAL A 1 87 ? 21.773 -1.048 -25.442 1.00 81.75 87 VAL A N 1
ATOM 682 C CA . VAL A 1 87 ? 22.006 -0.082 -26.526 1.00 81.75 87 VAL A CA 1
ATOM 683 C C . VAL A 1 87 ? 23.498 0.225 -26.632 1.00 81.75 87 VAL A C 1
ATOM 685 O O . VAL A 1 87 ? 24.060 0.126 -27.723 1.00 81.75 87 VAL A O 1
ATOM 688 N N . TRP A 1 88 ? 24.159 0.485 -25.503 1.00 83.88 88 TRP A N 1
ATOM 689 C CA . TRP A 1 88 ? 25.592 0.767 -25.459 1.00 83.88 88 TRP A CA 1
ATOM 690 C C . TRP A 1 88 ? 26.431 -0.415 -25.960 1.00 83.88 88 TRP A C 1
ATOM 692 O O . TRP A 1 88 ? 27.315 -0.247 -26.799 1.00 83.88 88 TRP A O 1
ATOM 702 N N . ARG A 1 89 ? 26.112 -1.647 -25.535 1.00 76.75 89 ARG A N 1
ATOM 703 C CA . ARG A 1 89 ? 26.804 -2.861 -26.004 1.00 76.75 89 ARG A CA 1
ATOM 704 C C . ARG A 1 89 ? 26.582 -3.160 -27.489 1.00 76.75 89 ARG A C 1
ATOM 706 O O . ARG A 1 89 ? 27.463 -3.752 -28.113 1.00 76.75 89 ARG A O 1
ATOM 713 N N . ARG A 1 90 ? 25.435 -2.782 -28.069 1.00 69.94 90 ARG A N 1
ATOM 714 C CA . ARG A 1 90 ? 25.162 -2.967 -29.509 1.00 69.94 90 ARG A CA 1
ATOM 715 C C . ARG A 1 90 ? 25.951 -2.010 -30.399 1.00 69.94 90 ARG A C 1
ATOM 717 O O . ARG A 1 90 ? 26.219 -2.370 -31.538 1.00 69.94 90 ARG A O 1
ATOM 724 N N . GLY A 1 91 ? 26.369 -0.851 -29.890 1.00 71.69 91 GLY A N 1
ATOM 725 C CA . GLY A 1 91 ? 27.117 0.143 -30.666 1.00 71.69 91 GLY A CA 1
ATOM 726 C C . GLY A 1 91 ? 28.525 -0.284 -31.108 1.00 71.69 91 GLY A C 1
ATOM 727 O O . GLY A 1 91 ? 29.094 0.370 -31.974 1.00 71.69 91 GLY A O 1
ATOM 728 N N . GLY A 1 92 ? 29.094 -1.366 -30.553 1.00 65.38 92 GLY A N 1
ATOM 729 C CA . GLY A 1 92 ? 30.506 -1.722 -30.769 1.00 65.38 92 GLY A CA 1
ATOM 730 C C . GLY A 1 92 ? 30.815 -3.165 -31.180 1.00 65.38 92 GLY A C 1
ATOM 731 O O . GLY A 1 92 ? 31.992 -3.501 -31.286 1.00 65.38 92 GLY A O 1
ATOM 732 N N . ARG A 1 93 ? 29.824 -4.047 -31.393 1.00 61.84 93 ARG A N 1
ATOM 733 C CA . ARG A 1 93 ? 30.088 -5.447 -31.790 1.00 61.84 93 ARG A CA 1
ATOM 734 C C . ARG A 1 93 ? 29.479 -5.800 -33.150 1.00 61.84 93 ARG A C 1
ATOM 736 O O . ARG A 1 93 ? 28.257 -5.729 -33.279 1.00 61.84 93 ARG A O 1
ATOM 743 N N . PRO A 1 94 ? 30.283 -6.253 -34.133 1.00 60.44 94 PRO A N 1
ATOM 744 C CA . PRO A 1 94 ? 29.755 -6.833 -35.362 1.00 60.44 94 PRO A CA 1
ATOM 745 C C . PRO A 1 94 ? 28.915 -8.071 -35.029 1.00 60.44 94 PRO A C 1
ATOM 747 O O . PRO A 1 94 ? 29.281 -8.888 -34.181 1.00 60.44 94 PRO A O 1
ATOM 750 N N . THR A 1 95 ? 27.749 -8.168 -35.658 1.00 61.41 95 THR A N 1
ATOM 751 C CA . THR A 1 95 ? 26.733 -9.194 -35.410 1.00 61.41 95 THR A CA 1
ATOM 752 C C . THR A 1 95 ? 27.280 -10.581 -35.777 1.00 61.41 95 THR A C 1
ATOM 754 O O . THR A 1 95 ? 27.591 -10.805 -36.946 1.00 61.41 95 THR A O 1
ATOM 757 N N . PRO A 1 96 ? 27.422 -11.532 -34.835 1.00 62.44 96 PRO A N 1
ATOM 758 C CA . PRO A 1 96 ? 27.777 -12.899 -35.193 1.00 62.44 96 PRO A CA 1
ATOM 759 C C . PRO A 1 96 ? 26.592 -13.591 -35.884 1.00 62.44 96 PRO A C 1
ATOM 761 O O . PRO A 1 96 ? 25.434 -13.366 -35.527 1.00 62.44 96 PRO A O 1
ATOM 764 N N . ALA A 1 97 ? 26.909 -14.425 -36.877 1.00 65.44 97 ALA A N 1
ATOM 765 C CA . ALA A 1 97 ? 25.962 -15.164 -37.708 1.00 65.44 97 ALA A CA 1
ATOM 766 C C . ALA A 1 97 ? 24.908 -15.938 -36.882 1.00 65.44 97 ALA A C 1
ATOM 768 O O . ALA A 1 97 ? 25.219 -16.419 -35.784 1.00 65.44 97 ALA A O 1
ATOM 769 N N . PRO A 1 98 ? 23.670 -16.083 -37.397 1.00 59.16 98 PRO A N 1
ATOM 770 C CA . PRO A 1 98 ? 22.576 -16.726 -36.680 1.00 59.16 98 PRO A CA 1
ATOM 771 C C . PRO A 1 98 ? 22.893 -18.208 -36.461 1.00 59.16 98 PRO A C 1
ATOM 773 O O . PRO A 1 98 ? 22.754 -19.042 -37.350 1.00 59.16 98 PRO A O 1
ATOM 776 N N . THR A 1 99 ? 23.333 -18.537 -35.251 1.00 62.34 99 THR A N 1
ATOM 777 C CA . THR A 1 99 ? 23.384 -19.914 -34.765 1.00 62.34 99 THR A CA 1
ATOM 778 C C . THR A 1 99 ? 22.109 -20.169 -33.980 1.00 62.34 99 THR A C 1
ATOM 780 O O . THR A 1 99 ? 21.693 -19.346 -33.168 1.00 62.34 99 THR A O 1
ATOM 783 N N . ASN A 1 100 ? 21.471 -21.291 -34.296 1.00 64.94 100 ASN A N 1
ATOM 784 C CA . ASN A 1 100 ? 20.205 -21.789 -33.772 1.00 64.94 100 ASN A CA 1
ATOM 785 C C . ASN A 1 100 ? 20.217 -21.803 -32.224 1.00 64.94 100 ASN A C 1
ATOM 787 O O . ASN A 1 100 ? 20.686 -22.760 -31.607 1.00 64.94 100 ASN A O 1
ATOM 791 N N . LYS A 1 101 ? 19.810 -20.696 -31.586 1.00 53.31 101 LYS A N 1
ATOM 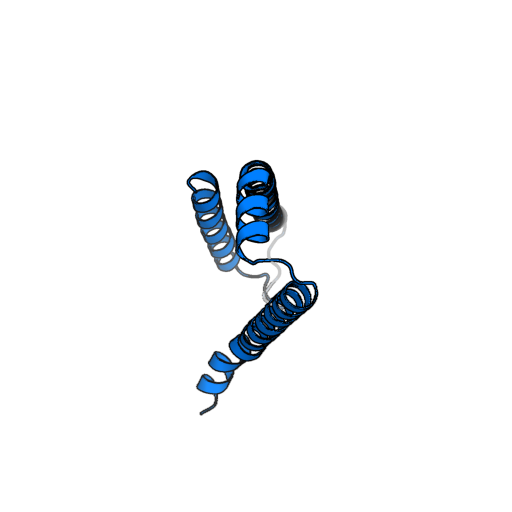792 C CA . LYS A 1 101 ? 19.871 -20.511 -30.131 1.00 53.31 101 LYS A CA 1
ATOM 793 C C . LYS A 1 101 ? 18.481 -20.643 -29.534 1.00 53.31 101 LYS A C 1
ATOM 795 O O . LYS A 1 101 ? 17.589 -19.855 -29.828 1.00 53.31 101 LYS A O 1
ATOM 800 N N . LYS A 1 102 ? 18.364 -21.664 -28.682 1.00 53.09 102 LYS A N 1
ATOM 801 C CA . LYS A 1 102 ? 17.262 -21.914 -27.753 1.00 53.09 102 LYS A CA 1
ATOM 802 C C . LYS A 1 102 ? 16.824 -20.605 -27.100 1.00 53.09 102 LYS A C 1
ATOM 804 O O . LYS A 1 102 ? 17.670 -19.866 -26.603 1.00 53.09 102 LYS A O 1
ATOM 809 N N . GLU A 1 103 ? 15.520 -20.359 -27.132 1.00 55.59 103 GLU A N 1
ATOM 810 C CA . GLU A 1 103 ? 14.843 -19.238 -26.485 1.00 55.59 103 GLU A CA 1
ATOM 811 C C . GLU A 1 103 ? 15.280 -19.147 -25.017 1.00 55.59 103 GLU A C 1
ATOM 813 O O . GLU A 1 103 ? 14.847 -19.924 -24.166 1.00 55.59 103 GLU A O 1
ATOM 818 N N . GLU A 1 104 ? 16.194 -18.224 -24.714 1.00 54.00 104 GLU A N 1
ATOM 819 C CA . GLU A 1 104 ? 16.430 -17.816 -23.334 1.00 54.00 104 GLU A CA 1
ATOM 820 C C . GLU A 1 104 ? 15.154 -17.128 -22.836 1.00 54.00 104 GLU A C 1
ATOM 822 O O . GLU A 1 104 ? 14.569 -16.353 -23.602 1.00 54.00 104 GLU A O 1
ATOM 827 N N . PRO A 1 105 ? 14.696 -17.402 -21.596 1.00 53.34 105 PRO A N 1
ATOM 828 C CA . PRO A 1 105 ? 13.477 -16.822 -21.049 1.00 53.34 105 PRO A CA 1
ATOM 829 C C . PRO A 1 105 ? 13.592 -15.302 -21.109 1.00 53.34 105 PRO A C 1
ATOM 831 O O . PRO A 1 105 ? 14.328 -14.667 -20.350 1.00 53.34 105 PRO A O 1
ATOM 834 N N . GLY A 1 106 ? 12.909 -14.751 -22.112 1.00 52.03 106 GLY A N 1
ATOM 835 C CA . GLY A 1 106 ? 13.012 -13.366 -22.510 1.00 52.03 106 GLY A CA 1
ATOM 836 C C . GLY A 1 106 ? 12.718 -12.482 -21.318 1.00 52.03 106 GLY A C 1
ATOM 837 O O . GLY A 1 106 ? 11.692 -12.627 -20.655 1.00 52.03 106 GLY A O 1
ATOM 838 N N . CYS A 1 107 ? 13.641 -11.558 -21.059 1.00 51.53 107 CYS A N 1
ATOM 839 C CA . CYS A 1 107 ? 13.395 -10.420 -20.192 1.00 51.53 107 CYS A CA 1
ATOM 840 C C . CYS A 1 107 ? 11.997 -9.883 -20.477 1.00 51.53 107 CYS A C 1
ATOM 842 O O . CYS A 1 107 ? 11.715 -9.569 -21.637 1.00 51.53 107 CYS A O 1
ATOM 844 N N . LEU A 1 108 ? 11.161 -9.829 -19.431 1.00 51.53 108 LEU A N 1
ATOM 845 C CA . LEU A 1 108 ? 9.825 -9.242 -19.454 1.00 51.53 108 LEU A CA 1
ATOM 846 C C . LEU A 1 108 ? 9.842 -8.045 -20.406 1.00 51.53 108 LEU A C 1
ATOM 848 O O . LEU A 1 108 ? 10.549 -7.065 -20.164 1.00 51.53 108 LEU A O 1
ATOM 852 N N . GLY A 1 109 ? 9.159 -8.194 -21.543 1.00 56.59 109 GLY A N 1
ATOM 853 C CA . GLY A 1 109 ? 9.241 -7.243 -22.642 1.00 56.59 109 GLY A CA 1
ATOM 854 C C . GLY A 1 109 ? 8.905 -5.829 -22.181 1.00 56.59 109 GLY A C 1
ATOM 855 O O . GLY A 1 109 ? 8.185 -5.646 -21.198 1.00 56.59 109 GLY A O 1
ATOM 856 N N . LEU A 1 110 ? 9.381 -4.833 -22.934 1.00 56.78 110 LEU A N 1
ATOM 857 C CA . LEU A 1 110 ? 9.110 -3.402 -22.727 1.00 56.78 110 LEU A CA 1
ATOM 858 C C . LEU A 1 110 ? 7.638 -3.113 -22.348 1.00 56.78 110 LEU A C 1
ATOM 860 O O . LEU A 1 110 ? 7.371 -2.224 -21.546 1.00 56.78 110 LEU A O 1
ATOM 864 N N . GLY A 1 111 ? 6.705 -3.922 -22.872 1.00 58.00 111 GLY A N 1
ATOM 865 C CA . GLY A 1 111 ? 5.274 -3.873 -22.574 1.00 58.00 111 GLY A CA 1
ATOM 866 C C . GLY A 1 111 ? 4.898 -4.086 -21.101 1.00 58.00 111 GLY A C 1
ATOM 867 O O . GLY A 1 111 ? 3.992 -3.420 -20.606 1.00 58.00 111 GLY A O 1
ATOM 868 N N . CYS A 1 112 ? 5.590 -4.957 -20.360 1.00 63.22 112 CYS A N 1
ATOM 869 C CA . CYS A 1 112 ? 5.299 -5.147 -18.936 1.00 63.22 112 CYS A CA 1
ATOM 870 C C . CYS A 1 112 ? 5.796 -3.959 -18.096 1.00 63.22 112 CYS A C 1
ATOM 872 O O . CYS A 1 112 ? 5.104 -3.527 -17.176 1.00 63.22 112 CYS A O 1
ATOM 874 N N . GLY A 1 113 ? 6.928 -3.356 -18.481 1.00 65.12 113 GLY A N 1
ATOM 875 C CA . GLY A 1 113 ? 7.434 -2.126 -17.862 1.00 65.12 113 GLY A CA 1
ATOM 876 C C . GLY A 1 113 ? 6.488 -0.935 -18.043 1.00 65.12 113 GLY A C 1
ATOM 877 O O . GLY A 1 113 ? 6.253 -0.191 -17.096 1.00 65.12 113 GLY A O 1
ATOM 878 N N . THR A 1 114 ? 5.871 -0.786 -19.220 1.00 66.25 114 THR A N 1
ATOM 879 C CA . THR A 1 114 ? 4.879 0.275 -19.471 1.00 66.25 114 THR A CA 1
ATOM 880 C C . THR A 1 114 ? 3.571 0.071 -18.711 1.00 66.25 114 THR A C 1
ATOM 882 O O . THR A 1 114 ? 3.007 1.043 -18.218 1.00 66.25 114 THR A O 1
ATOM 885 N N . ILE A 1 115 ? 3.098 -1.173 -18.565 1.00 68.62 115 ILE A N 1
ATOM 886 C CA . ILE A 1 115 ? 1.890 -1.468 -17.776 1.00 68.62 115 ILE A CA 1
ATOM 887 C C . ILE A 1 115 ? 2.152 -1.202 -16.291 1.00 68.62 115 ILE A C 1
ATOM 889 O O . ILE A 1 115 ? 1.321 -0.585 -15.628 1.00 68.62 115 ILE A O 1
ATOM 893 N N . ALA A 1 116 ? 3.323 -1.600 -15.782 1.00 68.19 116 ALA A N 1
ATOM 894 C CA . ALA A 1 116 ? 3.735 -1.277 -14.422 1.00 68.19 116 ALA A CA 1
ATOM 895 C C . ALA A 1 116 ? 3.806 0.245 -14.212 1.00 68.19 116 ALA A C 1
ATOM 897 O O . ALA A 1 116 ? 3.196 0.749 -13.279 1.00 68.19 116 ALA A O 1
ATOM 898 N N . ALA A 1 117 ? 4.448 0.995 -15.112 1.00 68.56 117 ALA A N 1
ATOM 899 C CA . ALA A 1 117 ? 4.528 2.454 -15.014 1.00 68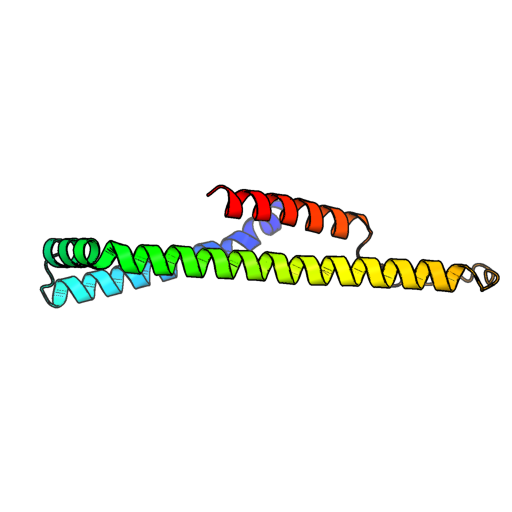.56 117 ALA A CA 1
ATOM 900 C C . ALA A 1 117 ? 3.148 3.146 -15.069 1.00 68.56 117 ALA A C 1
ATOM 902 O O . ALA A 1 117 ? 2.911 4.097 -14.327 1.00 68.56 117 ALA A O 1
ATOM 903 N N . ALA A 1 118 ? 2.220 2.658 -15.900 1.00 72.12 118 ALA A N 1
ATOM 904 C CA . ALA A 1 118 ? 0.862 3.197 -15.989 1.00 72.12 118 ALA A CA 1
ATOM 905 C C . ALA A 1 118 ? 0.035 2.920 -14.721 1.00 72.12 118 ALA A C 1
ATOM 907 O O . ALA A 1 118 ? -0.635 3.821 -14.219 1.00 72.12 118 ALA A O 1
ATOM 908 N N . LEU A 1 119 ? 0.123 1.703 -14.167 1.00 74.12 119 LEU A N 1
ATOM 909 C CA . LEU A 1 119 ? -0.510 1.360 -12.889 1.00 74.12 119 LEU A CA 1
ATOM 910 C C . LEU A 1 119 ? 0.032 2.234 -11.755 1.00 74.12 119 LEU A C 1
ATOM 912 O O . LEU A 1 119 ? -0.734 2.734 -10.939 1.00 74.12 119 LEU A O 1
ATOM 916 N N . VAL A 1 120 ? 1.340 2.474 -11.740 1.00 71.88 120 VAL A N 1
ATOM 917 C CA . VAL A 1 120 ? 1.994 3.329 -10.744 1.00 71.88 120 VAL A CA 1
ATOM 918 C C . VAL A 1 120 ? 1.534 4.771 -10.857 1.00 71.88 120 VAL A C 1
ATOM 920 O O . VAL A 1 120 ? 1.190 5.364 -9.842 1.00 71.88 120 VAL A O 1
ATOM 923 N N . GLY A 1 121 ? 1.477 5.326 -12.071 1.00 73.56 121 GLY A N 1
ATOM 924 C CA . GLY A 1 121 ? 0.952 6.673 -12.293 1.00 73.56 121 GLY A CA 1
ATOM 925 C C . GLY A 1 121 ? -0.499 6.810 -11.829 1.00 73.56 121 GLY A C 1
ATOM 926 O O . GLY A 1 121 ? -0.849 7.801 -11.195 1.00 73.56 121 GLY A O 1
ATOM 927 N N . TYR A 1 122 ? -1.323 5.787 -12.070 1.00 74.75 122 TYR A N 1
ATOM 928 C CA . TYR A 1 122 ? -2.712 5.753 -11.614 1.00 74.75 122 TYR A CA 1
ATOM 929 C C . TYR A 1 122 ? -2.833 5.718 -10.081 1.00 74.75 122 TYR A C 1
ATOM 931 O O . TYR A 1 122 ? -3.587 6.501 -9.507 1.00 74.75 122 TYR A O 1
ATOM 939 N N . PHE A 1 123 ? -2.068 4.859 -9.400 1.00 69.12 123 PHE A N 1
ATOM 940 C CA . PHE A 1 123 ? -2.093 4.779 -7.934 1.00 69.12 123 PHE A CA 1
ATOM 941 C C . PHE A 1 123 ? -1.463 6.003 -7.259 1.00 69.12 123 PHE A C 1
ATOM 943 O O . PHE A 1 123 ? -1.958 6.442 -6.224 1.00 69.12 123 PHE A O 1
ATOM 950 N N . ALA A 1 124 ? -0.419 6.586 -7.855 1.00 68.88 124 ALA A N 1
ATOM 951 C CA . ALA A 1 124 ? 0.176 7.838 -7.397 1.00 68.88 124 ALA A CA 1
ATOM 952 C C . ALA A 1 124 ? -0.814 9.005 -7.501 1.00 68.88 124 ALA A C 1
ATOM 954 O O . ALA A 1 124 ? -0.887 9.825 -6.595 1.00 68.88 124 ALA A O 1
ATOM 955 N N . TRP A 1 125 ? -1.603 9.060 -8.577 1.00 71.25 125 TRP A N 1
ATOM 956 C CA . TRP A 1 125 ? -2.680 10.036 -8.714 1.00 71.25 125 TRP A CA 1
ATOM 957 C C . TRP A 1 125 ? -3.744 9.838 -7.629 1.00 71.25 125 TRP A C 1
ATOM 959 O O . TRP A 1 125 ? -4.096 10.783 -6.932 1.00 71.25 125 TRP A O 1
ATOM 969 N N . PHE A 1 126 ? -4.216 8.606 -7.422 1.00 72.56 126 PHE A N 1
ATOM 970 C CA . PHE A 1 126 ? -5.259 8.338 -6.428 1.00 72.56 126 PHE A CA 1
ATOM 971 C C . PHE A 1 126 ? -4.838 8.704 -4.999 1.00 72.56 126 PHE A C 1
ATOM 973 O O . PHE A 1 126 ? -5.622 9.333 -4.304 1.00 72.56 126 PHE A O 1
ATOM 980 N N . GLY A 1 127 ? -3.607 8.383 -4.588 1.00 62.09 127 GLY A N 1
ATOM 981 C CA . GLY A 1 127 ? -3.109 8.701 -3.241 1.00 62.09 127 GLY A CA 1
ATOM 982 C C . GLY A 1 127 ? -2.699 10.163 -3.010 1.00 62.09 127 GLY A C 1
ATOM 983 O O . GLY A 1 127 ? -2.308 10.505 -1.901 1.00 62.09 127 GLY A O 1
ATOM 984 N N . VAL A 1 128 ? -2.713 11.017 -4.043 1.00 62.81 128 VAL A N 1
ATOM 985 C CA . VAL A 1 128 ? -2.467 12.468 -3.903 1.00 62.81 128 VAL A CA 1
ATOM 986 C C . VAL A 1 128 ? -3.780 13.248 -3.794 1.00 62.81 128 VAL A C 1
ATOM 988 O O . VAL A 1 128 ? -3.805 14.311 -3.176 1.00 62.81 128 VAL A O 1
ATOM 991 N N . PHE A 1 129 ? -4.856 12.747 -4.407 1.00 60.44 129 PHE A N 1
ATOM 992 C CA . PHE A 1 129 ? -6.152 13.433 -4.466 1.00 60.44 129 PHE A CA 1
ATOM 993 C C . PHE A 1 129 ? -7.195 12.910 -3.468 1.00 60.44 129 PHE A C 1
ATOM 995 O O . PHE A 1 129 ? -8.216 13.575 -3.291 1.00 60.44 129 PHE A O 1
ATOM 1002 N N . TYR A 1 130 ? -6.944 11.764 -2.833 1.00 52.75 130 TYR A N 1
ATOM 1003 C CA . TYR A 1 130 ? -7.740 11.186 -1.747 1.00 52.75 130 TYR A CA 1
ATOM 1004 C C . TYR A 1 130 ? -6.853 10.923 -0.538 1.00 52.75 130 TYR A C 1
ATOM 1006 O O . TYR A 1 130 ? -7.363 11.130 0.581 1.00 52.75 130 TYR A O 1
#

Sequence (130 aa):
MGFLRLLLSPFRGAAWLYVVLFLFFFAVGAVALLFGFSLGDVDNWLDANGGWIEAIGDLLFRLFFAFVLLMSAAIALMCIYQGIDRVWRRGGRPTPAPTNKKEEPGCLGLGCGTIAAALVGYFAWFGVFY